Protein AF-A0A7S3I7X2-F1 (afdb_monomer)

Radius of gyration: 20.49 Å; Cα contacts (8 Å, |Δi|>4): 47; chains: 1; bounding box: 53×24×50 Å

Structure (mmCIF, N/CA/C/O backbone):
data_AF-A0A7S3I7X2-F1
#
_entry.id   AF-A0A7S3I7X2-F1
#
loop_
_atom_site.group_PDB
_atom_site.id
_atom_site.type_symbol
_atom_site.label_atom_id
_atom_site.label_alt_id
_atom_site.label_comp_id
_atom_site.label_asym_id
_atom_site.label_entity_id
_atom_site.label_seq_id
_atom_site.pdbx_PDB_ins_code
_atom_site.Cartn_x
_atom_site.Cartn_y
_atom_site.Cartn_z
_atom_site.occupancy
_atom_site.B_iso_or_equiv
_atom_site.auth_seq_id
_atom_site.auth_comp_id
_atom_site.auth_asym_id
_atom_site.auth_atom_id
_atom_site.pdbx_PDB_model_num
ATOM 1 N N . ASP A 1 1 ? -32.226 7.514 18.962 1.00 91.00 1 ASP A N 1
ATOM 2 C CA . ASP A 1 1 ? -32.176 6.260 19.747 1.00 91.00 1 ASP A CA 1
ATOM 3 C C . ASP A 1 1 ? -32.075 5.012 18.871 1.00 91.00 1 ASP A C 1
ATOM 5 O O . ASP A 1 1 ? -30.998 4.441 18.806 1.00 91.00 1 ASP A O 1
ATOM 9 N N . PHE A 1 2 ? -33.129 4.590 18.153 1.00 96.56 2 PHE A N 1
ATOM 10 C CA . PHE A 1 2 ? -33.061 3.369 17.322 1.00 96.56 2 PHE A CA 1
ATOM 11 C C . PHE A 1 2 ? -31.955 3.422 16.254 1.00 96.56 2 PHE A C 1
ATOM 13 O O . PHE A 1 2 ? -31.151 2.501 16.155 1.00 96.56 2 PHE A O 1
ATOM 20 N N . ILE A 1 3 ? -31.884 4.517 15.488 1.00 97.88 3 ILE A N 1
ATOM 21 C CA . ILE A 1 3 ? -30.870 4.699 14.435 1.00 97.88 3 ILE A CA 1
ATOM 22 C C . ILE A 1 3 ? -29.457 4.657 15.027 1.00 97.88 3 ILE A C 1
ATOM 24 O O . ILE A 1 3 ? -28.588 3.980 14.485 1.00 97.88 3 ILE A O 1
ATOM 28 N N . ASP A 1 4 ? -29.242 5.318 16.163 1.00 97.69 4 ASP A N 1
ATOM 29 C CA . ASP A 1 4 ? -27.933 5.379 16.818 1.00 97.69 4 ASP A CA 1
ATOM 30 C C . ASP A 1 4 ? -27.473 3.986 17.265 1.00 97.69 4 ASP A C 1
ATOM 32 O O . ASP A 1 4 ? -26.350 3.585 16.967 1.00 97.69 4 ASP A O 1
ATOM 36 N N . LYS A 1 5 ? -28.377 3.200 17.868 1.00 96.94 5 LYS A N 1
ATOM 37 C CA . LYS A 1 5 ? -28.120 1.808 18.277 1.00 96.94 5 LYS A CA 1
ATOM 38 C C . LYS A 1 5 ? -27.827 0.889 17.095 1.00 96.94 5 LYS A C 1
ATOM 40 O O . LYS A 1 5 ? -26.956 0.023 17.184 1.00 96.94 5 LYS A O 1
ATOM 45 N N . VAL A 1 6 ? -28.526 1.075 15.974 1.00 98.00 6 VAL A N 1
ATOM 46 C CA . VAL A 1 6 ? -28.240 0.334 14.738 1.00 98.00 6 VAL A CA 1
ATOM 47 C C . VAL A 1 6 ? -26.850 0.692 14.217 1.00 98.00 6 VAL A C 1
ATOM 49 O O . VAL A 1 6 ? -26.074 -0.211 13.912 1.00 98.00 6 VAL A O 1
ATOM 52 N N . LEU A 1 7 ? -26.502 1.981 14.152 1.00 97.88 7 LEU A N 1
ATOM 53 C CA . LEU A 1 7 ? -25.185 2.429 13.692 1.00 97.88 7 LEU A CA 1
ATOM 54 C C . LEU A 1 7 ? -24.057 1.921 14.593 1.00 97.88 7 LEU A C 1
ATOM 56 O O . LEU A 1 7 ? -23.030 1.478 14.087 1.00 97.88 7 LEU A O 1
ATOM 60 N N . GLU A 1 8 ? -24.242 1.966 15.909 1.00 96.81 8 GLU A N 1
ATOM 61 C CA . GLU A 1 8 ? -23.279 1.440 16.874 1.00 96.81 8 GLU A CA 1
ATOM 62 C C . GLU A 1 8 ? -23.092 -0.069 16.704 1.00 96.81 8 GLU A C 1
ATOM 64 O O . GLU A 1 8 ? -21.963 -0.543 16.594 1.00 96.81 8 GLU A O 1
ATOM 69 N N . THR A 1 9 ? -24.187 -0.820 16.586 1.00 97.00 9 THR A N 1
ATOM 70 C CA . THR A 1 9 ? -24.122 -2.272 16.380 1.00 97.00 9 THR A CA 1
ATOM 71 C C . THR A 1 9 ? -23.403 -2.603 15.073 1.00 97.00 9 THR A C 1
ATOM 73 O O . THR A 1 9 ? -22.469 -3.397 15.081 1.00 97.00 9 THR A O 1
ATOM 76 N N . ARG A 1 10 ? -23.772 -1.950 13.958 1.00 97.25 10 ARG A N 1
ATOM 77 C CA . ARG A 1 10 ? -23.164 -2.174 12.631 1.00 97.25 10 ARG A CA 1
ATOM 78 C C . ARG A 1 10 ? -21.671 -1.839 12.588 1.00 97.25 10 ARG A C 1
ATOM 80 O O . ARG A 1 10 ? -20.924 -2.497 11.875 1.00 97.25 10 ARG A O 1
ATOM 87 N N . LYS A 1 11 ? -21.221 -0.829 13.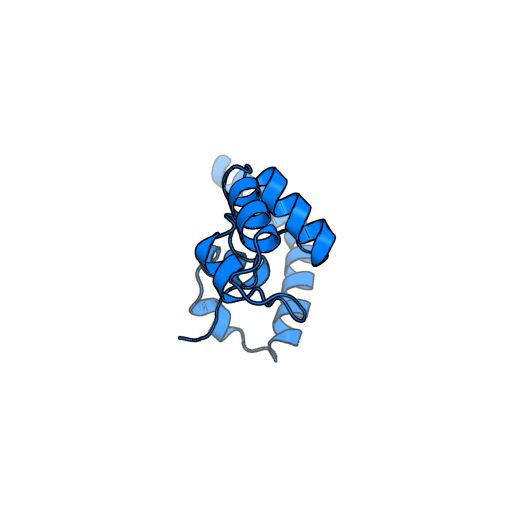338 1.00 95.62 11 LYS A N 1
ATOM 88 C CA . LYS A 1 11 ? -19.792 -0.481 13.431 1.00 95.62 11 LYS A CA 1
ATOM 89 C C . LYS A 1 11 ? -18.985 -1.526 14.203 1.00 95.62 11 LYS A C 1
ATOM 91 O O . LYS A 1 11 ? -17.812 -1.720 13.900 1.00 95.62 11 LYS A O 1
ATOM 96 N N . ASN A 1 12 ? -19.604 -2.190 15.178 1.00 97.00 12 ASN A N 1
ATOM 97 C CA . ASN A 1 12 ? -18.917 -3.059 16.134 1.00 97.00 12 ASN A CA 1
ATOM 98 C C . ASN A 1 12 ? -19.051 -4.566 15.838 1.00 97.00 12 ASN A C 1
ATOM 100 O O . ASN A 1 12 ? -18.545 -5.378 16.609 1.00 97.00 12 ASN A O 1
ATOM 104 N N . GLU A 1 13 ? -19.670 -4.971 14.724 1.00 97.44 13 GLU A N 1
ATOM 105 C CA . GLU A 1 13 ? -19.919 -6.395 14.406 1.00 97.44 13 GLU A CA 1
ATOM 106 C C . GLU A 1 13 ? -18.648 -7.247 14.315 1.00 97.44 13 GLU A C 1
ATOM 108 O O . GLU A 1 13 ? -18.677 -8.444 14.589 1.00 97.44 13 GLU A O 1
ATOM 113 N N . ALA A 1 14 ? -17.530 -6.624 13.941 1.00 97.19 14 ALA A N 1
ATOM 114 C CA . ALA A 1 14 ? -16.225 -7.264 13.807 1.00 97.19 14 ALA A CA 1
ATOM 115 C C . ALA A 1 14 ? -15.201 -6.738 14.830 1.00 97.19 14 ALA A C 1
ATOM 117 O O . ALA A 1 14 ? -13.997 -6.781 14.574 1.00 97.19 14 ALA A O 1
ATOM 118 N N . ALA A 1 15 ? -15.657 -6.205 15.973 1.00 97.00 15 ALA A N 1
ATOM 119 C CA . ALA A 1 15 ? -14.789 -5.542 16.951 1.00 97.00 15 ALA A CA 1
ATOM 120 C C . ALA A 1 15 ? -13.610 -6.422 17.404 1.00 97.00 15 ALA A C 1
ATOM 122 O O . ALA A 1 15 ? -12.481 -5.943 17.490 1.00 97.00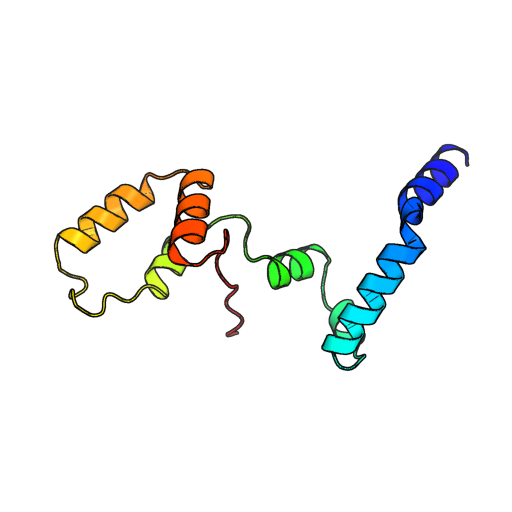 15 ALA A O 1
ATOM 123 N N . GLN A 1 16 ? -13.839 -7.722 17.619 1.00 97.44 16 GLN A N 1
ATOM 124 C CA . GLN A 1 16 ? -12.787 -8.652 18.039 1.00 97.44 16 GLN A CA 1
ATOM 125 C C . GLN A 1 16 ? -11.691 -8.816 16.972 1.00 97.44 16 GLN A C 1
ATOM 127 O O . GLN A 1 16 ? -10.502 -8.808 17.286 1.00 97.44 16 GLN A O 1
ATOM 132 N N . GLN A 1 17 ? -12.079 -8.949 15.703 1.00 97.94 17 GLN A N 1
ATOM 133 C CA . GLN A 1 17 ? -11.161 -9.099 14.577 1.00 97.94 17 GLN A CA 1
ATOM 134 C C . GLN A 1 17 ? -10.384 -7.804 14.331 1.00 97.94 17 GLN A C 1
ATOM 136 O O . GLN A 1 17 ? -9.179 -7.843 14.089 1.00 97.94 17 GLN A O 1
ATOM 141 N N . VAL A 1 18 ? -11.062 -6.657 14.429 1.00 95.94 18 VAL A N 1
ATOM 142 C CA . VAL A 1 18 ? -10.434 -5.339 14.294 1.00 95.94 18 VAL A CA 1
ATOM 143 C C . VAL A 1 18 ? -9.407 -5.111 15.403 1.00 95.94 18 VAL A C 1
ATOM 145 O O . VAL A 1 18 ? -8.305 -4.659 15.099 1.00 95.94 18 VAL A O 1
ATOM 148 N N . GLU A 1 19 ? -9.701 -5.484 16.653 1.00 95.75 19 GLU A N 1
ATOM 149 C CA . GLU A 1 19 ? -8.735 -5.332 17.749 1.00 95.75 19 GLU A CA 1
ATOM 150 C C . GLU A 1 19 ? -7.525 -6.260 17.585 1.00 95.75 19 GLU A C 1
ATOM 152 O O . GLU A 1 19 ? -6.392 -5.842 17.813 1.00 95.75 19 GLU A O 1
ATOM 157 N N . ALA A 1 20 ? -7.724 -7.492 17.102 1.00 97.06 20 ALA A N 1
ATOM 158 C CA . ALA A 1 20 ? -6.615 -8.397 16.795 1.00 97.06 20 ALA A CA 1
ATOM 159 C C . ALA A 1 20 ? -5.696 -7.835 15.691 1.00 97.06 20 ALA A C 1
ATOM 161 O O . ALA A 1 20 ? -4.470 -7.854 15.831 1.00 97.06 20 ALA A O 1
ATOM 162 N N . ILE A 1 21 ? -6.277 -7.281 14.618 1.00 95.00 21 ILE A N 1
ATOM 163 C CA . ILE A 1 21 ? -5.525 -6.605 13.548 1.00 95.00 21 ILE A CA 1
ATOM 164 C C . ILE A 1 21 ? -4.781 -5.388 14.108 1.00 95.00 21 ILE A C 1
ATOM 166 O O . ILE A 1 21 ? -3.596 -5.209 13.823 1.00 95.00 21 ILE A O 1
ATOM 170 N N . ARG A 1 22 ? -5.451 -4.570 14.930 1.00 92.50 22 ARG A N 1
ATOM 171 C CA . ARG A 1 22 ? -4.865 -3.387 15.570 1.00 92.50 22 ARG A CA 1
ATOM 172 C C . ARG A 1 22 ? -3.678 -3.757 16.458 1.00 92.50 22 ARG A C 1
ATOM 174 O O . ARG A 1 22 ? -2.639 -3.110 16.360 1.00 92.50 22 ARG A O 1
ATOM 181 N N . GLY A 1 23 ? -3.800 -4.803 17.272 1.00 94.38 23 GLY A N 1
ATOM 182 C CA . GLY A 1 23 ? -2.720 -5.300 18.126 1.00 94.38 23 GLY A CA 1
ATOM 183 C C . GLY A 1 23 ? -1.497 -5.745 17.322 1.00 94.38 23 GLY A C 1
ATOM 184 O O . GLY A 1 23 ? -0.388 -5.282 17.584 1.00 94.38 23 GLY A O 1
ATOM 185 N N . GLY A 1 24 ? -1.698 -6.568 16.286 1.00 94.69 24 GLY A N 1
ATOM 186 C CA . GLY A 1 24 ? -0.607 -6.994 15.401 1.00 94.69 24 GLY A CA 1
ATOM 187 C C . GLY A 1 24 ? 0.047 -5.822 14.664 1.00 94.69 24 GLY A C 1
ATOM 188 O O . GLY A 1 24 ? 1.269 -5.753 14.551 1.00 94.69 24 GLY A O 1
ATOM 189 N N . PHE A 1 25 ? -0.753 -4.854 14.216 1.00 91.56 25 PHE A N 1
ATOM 190 C CA . PHE A 1 25 ? -0.249 -3.648 13.568 1.00 91.56 25 PHE A CA 1
ATOM 191 C C . PHE A 1 25 ? 0.598 -2.783 14.517 1.00 91.56 25 PHE A C 1
ATOM 193 O O . PHE A 1 25 ? 1.701 -2.371 14.158 1.00 91.56 25 PHE A O 1
ATOM 200 N N . LEU A 1 26 ? 0.130 -2.542 15.746 1.00 92.25 26 LEU A N 1
ATOM 201 C CA . LEU A 1 26 ? 0.880 -1.776 16.746 1.00 92.25 26 LEU A CA 1
ATOM 202 C C . LEU A 1 26 ? 2.184 -2.469 17.147 1.00 92.25 26 LEU A C 1
ATOM 204 O O . LEU A 1 26 ? 3.186 -1.784 17.345 1.00 92.25 26 LEU A O 1
ATOM 208 N N . GLN A 1 27 ? 2.213 -3.802 17.185 1.00 93.75 27 GLN A N 1
ATOM 209 C CA . GLN A 1 27 ? 3.440 -4.557 17.439 1.00 93.75 27 GLN A CA 1
ATOM 210 C C . GLN A 1 27 ? 4.521 -4.272 16.383 1.00 93.75 27 GLN A C 1
ATOM 212 O O . GLN A 1 27 ? 5.687 -4.090 16.735 1.00 93.75 27 GLN A O 1
ATOM 217 N N . VAL A 1 28 ? 4.145 -4.165 15.101 1.00 90.56 28 VAL A N 1
ATOM 218 C CA . VAL A 1 28 ? 5.067 -3.774 14.014 1.00 90.56 28 VAL A CA 1
ATOM 219 C C . VAL A 1 28 ? 5.610 -2.357 14.225 1.00 90.56 28 VAL A C 1
ATOM 221 O O . VAL A 1 28 ? 6.764 -2.079 13.905 1.00 90.56 28 VAL A O 1
ATOM 224 N N . LEU A 1 29 ? 4.809 -1.474 14.823 1.00 87.94 29 LEU A N 1
ATOM 225 C CA . LEU A 1 29 ? 5.181 -0.100 15.167 1.00 87.94 29 LEU A CA 1
ATOM 226 C C . LEU A 1 29 ? 5.830 0.041 16.554 1.00 87.94 29 LEU A C 1
ATOM 228 O O . LEU A 1 29 ? 5.850 1.140 17.108 1.00 87.94 29 LEU A O 1
ATOM 232 N N . GLN A 1 30 ? 6.337 -1.050 17.139 1.00 91.19 30 GLN A N 1
ATOM 233 C CA . GLN A 1 30 ? 6.961 -1.046 18.471 1.00 91.19 30 GLN A CA 1
ATOM 234 C C . GLN A 1 30 ? 6.035 -0.478 19.563 1.00 91.19 30 GLN A C 1
ATOM 236 O O . GLN A 1 30 ? 6.478 0.187 20.496 1.00 91.19 30 GLN A O 1
ATOM 241 N N . ASN A 1 31 ? 4.729 -0.726 19.432 1.00 87.00 31 ASN A N 1
ATOM 242 C CA . ASN A 1 31 ? 3.663 -0.240 20.309 1.00 87.00 31 ASN A CA 1
ATOM 243 C C . ASN A 1 31 ? 3.582 1.290 20.431 1.00 87.00 31 ASN A C 1
ATOM 245 O O . ASN A 1 31 ? 2.979 1.809 21.370 1.00 87.00 31 ASN A O 1
ATOM 249 N N . ASN A 1 32 ? 4.143 2.027 19.471 1.00 85.12 32 ASN A N 1
ATOM 250 C CA . ASN A 1 32 ? 4.047 3.476 19.440 1.00 85.12 32 ASN A CA 1
ATOM 251 C C . ASN A 1 32 ? 2.759 3.929 18.733 1.00 85.12 32 ASN A C 1
ATOM 253 O O . ASN A 1 32 ? 2.746 4.169 17.526 1.00 85.12 32 ASN A O 1
ATOM 257 N N . SER A 1 33 ? 1.664 4.067 19.486 1.00 85.19 33 SER A N 1
ATOM 258 C CA . SER A 1 33 ? 0.372 4.504 18.936 1.00 85.19 33 SER A CA 1
ATOM 259 C C . SER A 1 33 ? 0.322 5.986 18.563 1.00 85.19 33 SER A C 1
ATOM 261 O O . SER A 1 33 ? -0.539 6.367 17.777 1.00 85.19 33 SER A O 1
ATOM 263 N N . THR A 1 34 ? 1.246 6.813 19.064 1.00 88.12 34 THR A N 1
ATOM 264 C CA . THR A 1 34 ? 1.223 8.275 18.852 1.00 88.12 34 THR A CA 1
ATOM 265 C C . THR A 1 34 ? 1.347 8.669 17.383 1.00 88.12 34 THR A C 1
ATOM 267 O O . THR A 1 34 ? 0.841 9.706 16.964 1.00 88.12 34 THR A O 1
ATOM 270 N N . ILE A 1 35 ? 1.960 7.812 16.561 1.00 81.00 35 ILE A N 1
ATOM 271 C CA . ILE A 1 35 ? 2.047 8.030 15.115 1.00 81.00 35 ILE A CA 1
ATOM 272 C C . ILE A 1 35 ? 0.671 8.013 14.439 1.00 81.00 35 ILE A C 1
ATOM 274 O O . ILE A 1 35 ? 0.486 8.673 13.420 1.00 81.00 35 ILE A O 1
ATOM 278 N N . LEU A 1 36 ? -0.296 7.278 14.997 1.00 83.75 36 LEU A N 1
ATOM 279 C CA . LEU A 1 36 ? -1.657 7.217 14.470 1.00 83.75 36 LEU A CA 1
ATOM 280 C C . LEU A 1 36 ? -2.458 8.472 14.818 1.00 83.75 36 LEU A C 1
ATOM 282 O O . LEU A 1 36 ? -3.313 8.861 14.031 1.00 83.75 36 LEU A O 1
ATOM 286 N N . ASP A 1 37 ? -2.137 9.143 15.924 1.00 86.25 37 ASP A N 1
ATOM 287 C CA . ASP A 1 37 ? -2.841 10.355 16.366 1.00 86.25 37 ASP A CA 1
ATOM 288 C C . ASP A 1 37 ? -2.592 11.550 15.431 1.00 86.25 37 ASP A C 1
ATOM 290 O O . ASP A 1 37 ? -3.415 12.457 15.321 1.00 86.25 37 ASP A O 1
ATOM 294 N N . VAL A 1 38 ? -1.460 11.544 14.721 1.00 87.25 38 VAL A N 1
ATOM 295 C CA . VAL A 1 38 ? -1.067 12.605 13.777 1.00 87.25 38 VAL A CA 1
ATOM 296 C C . VAL A 1 38 ? -1.586 12.323 12.358 1.00 87.25 38 VAL A C 1
ATOM 298 O O . VAL A 1 38 ? -1.534 13.187 11.480 1.00 87.25 38 VAL A O 1
ATOM 301 N N . LEU A 1 39 ? -2.093 11.114 12.100 1.00 85.81 39 LEU A N 1
ATOM 302 C CA . LEU A 1 39 ? -2.525 10.679 10.777 1.00 85.81 39 LEU A CA 1
ATOM 303 C C . LEU A 1 39 ? -4.049 10.641 10.667 1.00 85.81 39 LEU A C 1
ATOM 305 O O . LEU A 1 39 ? -4.748 10.012 11.452 1.00 85.81 39 LEU A O 1
ATOM 309 N N . THR A 1 40 ? -4.575 11.239 9.601 1.00 90.56 40 THR A N 1
ATOM 310 C CA . THR A 1 40 ? -5.962 10.994 9.194 1.00 90.56 40 THR A CA 1
ATOM 311 C C . THR A 1 40 ? -6.098 9.601 8.576 1.00 90.56 40 THR A C 1
ATOM 313 O O . THR A 1 40 ? -5.137 9.073 8.002 1.00 90.56 40 THR A O 1
ATOM 316 N N . TRP A 1 41 ? -7.302 9.017 8.611 1.00 89.12 41 TRP A N 1
ATOM 317 C CA . TRP A 1 41 ? -7.546 7.698 8.012 1.00 89.12 41 TRP A CA 1
ATOM 318 C C . TRP A 1 41 ? -7.213 7.664 6.510 1.00 89.12 41 TRP A C 1
ATOM 320 O O . TRP A 1 41 ? -6.718 6.655 6.019 1.00 89.12 41 TRP A O 1
ATOM 330 N N . GLN A 1 42 ? -7.405 8.773 5.788 1.00 88.81 42 GLN A N 1
ATOM 331 C CA . GLN A 1 42 ? -7.060 8.898 4.367 1.00 88.81 42 GLN A CA 1
ATOM 332 C C . GLN A 1 42 ? -5.546 8.865 4.148 1.00 88.81 42 GLN A C 1
ATOM 334 O O . GLN A 1 42 ? -5.053 8.222 3.222 1.00 88.81 42 GLN A O 1
ATOM 339 N N . THR A 1 43 ? -4.794 9.557 5.007 1.00 87.06 43 THR A N 1
AT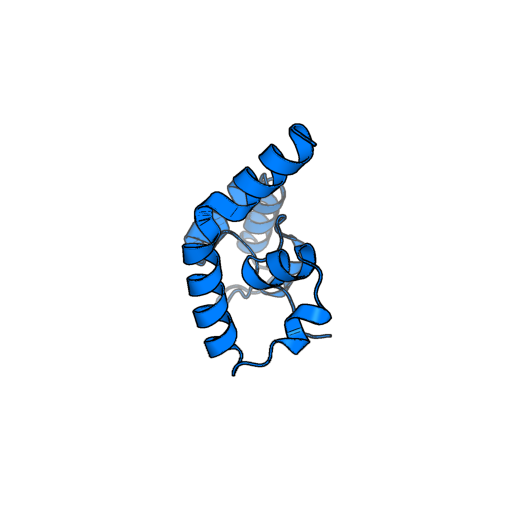OM 340 C CA . THR A 1 43 ? -3.329 9.564 4.932 1.00 87.06 43 THR A CA 1
ATOM 341 C C . THR A 1 43 ? -2.779 8.182 5.264 1.00 87.06 43 THR A C 1
ATOM 343 O O . THR A 1 43 ? -1.854 7.716 4.602 1.00 87.06 43 THR A O 1
ATOM 346 N N . PHE A 1 44 ? -3.375 7.511 6.252 1.00 87.31 44 PHE A N 1
ATOM 347 C CA . PHE A 1 44 ? -3.045 6.138 6.608 1.00 87.31 44 PHE A CA 1
ATOM 348 C C . PHE A 1 44 ? -3.332 5.160 5.455 1.00 87.31 44 PHE A C 1
ATOM 350 O O . PHE A 1 44 ? -2.433 4.426 5.051 1.00 87.31 44 PHE A O 1
ATOM 357 N N . GLU A 1 45 ? -4.534 5.211 4.859 1.00 86.44 45 GLU A N 1
ATOM 358 C CA . GLU A 1 45 ? -4.915 4.402 3.686 1.00 86.44 45 GLU A CA 1
ATOM 359 C C . GLU A 1 45 ? -3.902 4.581 2.555 1.00 86.44 45 GLU A C 1
ATOM 361 O O . GLU A 1 45 ? -3.398 3.596 2.009 1.00 86.44 45 GLU A O 1
ATOM 366 N N . SER A 1 46 ? -3.585 5.838 2.233 1.00 84.00 46 SER A N 1
ATOM 367 C CA . SER A 1 46 ? -2.608 6.171 1.206 1.00 84.00 46 SER A CA 1
ATOM 368 C C . SER A 1 46 ? -1.263 5.535 1.552 1.00 84.00 46 SER A C 1
AT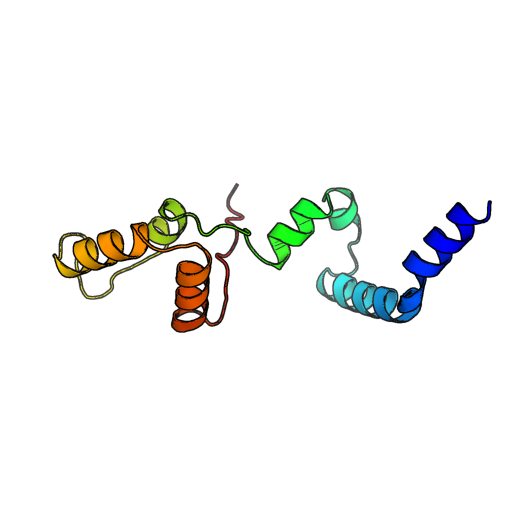OM 370 O O . SER A 1 46 ? -0.784 4.699 0.795 1.00 84.00 46 SER A O 1
ATOM 372 N N . ARG A 1 47 ? -0.692 5.802 2.736 1.00 82.56 47 ARG A N 1
ATOM 373 C CA . ARG A 1 47 ? 0.616 5.259 3.161 1.00 82.56 47 ARG A CA 1
ATOM 374 C C . ARG A 1 47 ? 0.698 3.732 3.115 1.00 82.56 47 ARG A C 1
ATOM 376 O O . ARG A 1 47 ? 1.743 3.204 2.743 1.00 82.56 47 ARG A O 1
ATOM 383 N N . CYS A 1 48 ? -0.376 3.027 3.462 1.00 81.50 48 CYS A N 1
ATOM 384 C CA . CYS A 1 48 ? -0.404 1.564 3.440 1.00 81.50 48 CYS A CA 1
ATOM 385 C C . CYS A 1 48 ? -0.587 0.984 2.033 1.00 81.50 48 CYS A C 1
ATOM 387 O O . CYS A 1 48 ? 0.012 -0.040 1.708 1.00 81.50 48 CYS A O 1
ATOM 389 N N . THR A 1 49 ? -1.440 1.597 1.210 1.00 79.06 49 THR A N 1
ATOM 390 C CA . THR A 1 49 ? -1.890 0.997 -0.058 1.00 79.06 49 THR A CA 1
ATOM 391 C C . THR A 1 49 ? -1.286 1.645 -1.302 1.00 79.06 49 THR A C 1
ATOM 393 O O . THR A 1 49 ? -1.347 1.053 -2.375 1.00 79.06 49 THR A O 1
ATOM 396 N N . GLY A 1 50 ? -0.661 2.813 -1.178 1.00 78.50 50 GLY A N 1
ATOM 397 C CA . GLY A 1 50 ? -0.248 3.664 -2.291 1.00 78.50 50 GLY A CA 1
ATOM 398 C C . GLY A 1 50 ? -1.400 4.512 -2.842 1.00 78.50 50 GLY A C 1
ATOM 399 O O . GLY A 1 50 ? -2.578 4.300 -2.530 1.00 78.50 50 GLY A O 1
ATOM 400 N N . GLU A 1 51 ? -1.069 5.471 -3.704 1.00 78.50 51 GLU A N 1
ATOM 401 C CA . GLU A 1 51 ? -2.061 6.366 -4.311 1.00 78.50 51 GLU A CA 1
ATOM 402 C C . GLU A 1 51 ? -3.078 5.607 -5.183 1.00 78.50 51 GLU A C 1
ATOM 404 O O . GLU A 1 51 ? -2.769 4.582 -5.795 1.00 78.50 51 GLU A O 1
ATOM 409 N N . LYS A 1 52 ? -4.324 6.108 -5.223 1.00 74.19 52 LYS A N 1
ATOM 410 C CA . LYS A 1 52 ? -5.415 5.512 -6.021 1.00 74.19 52 LYS A CA 1
ATOM 411 C C . LYS A 1 52 ? -5.172 5.657 -7.524 1.00 74.19 52 LYS A C 1
ATOM 413 O O . LYS A 1 52 ? -5.525 4.752 -8.270 1.00 74.19 52 LYS A O 1
ATOM 418 N N . HIS A 1 53 ? -4.564 6.768 -7.937 1.00 82.44 53 HIS A N 1
ATOM 419 C CA . HIS A 1 53 ? -4.232 7.075 -9.324 1.00 82.44 53 HIS A CA 1
ATOM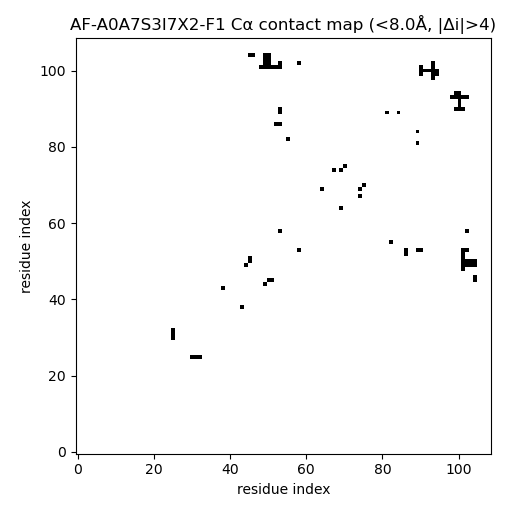 420 C C . HIS A 1 53 ? -2.725 6.918 -9.546 1.00 82.44 53 HIS A C 1
ATOM 422 O O . HIS A 1 53 ? -1.916 7.333 -8.718 1.00 82.44 53 HIS A O 1
ATOM 428 N N . ILE A 1 54 ? -2.333 6.341 -10.680 1.00 84.94 54 ILE A N 1
ATOM 429 C CA . ILE A 1 54 ? -0.923 6.155 -11.035 1.00 84.94 54 ILE A CA 1
ATOM 430 C C . ILE A 1 54 ? -0.432 7.427 -11.723 1.00 84.94 54 ILE A C 1
ATOM 432 O O . ILE A 1 54 ? -0.756 7.688 -12.879 1.00 84.94 54 ILE A O 1
ATOM 436 N N . SER A 1 55 ? 0.349 8.237 -11.007 1.00 86.00 55 SER A N 1
ATOM 437 C CA . SER A 1 55 ? 0.996 9.413 -11.594 1.00 86.00 55 SER A CA 1
ATOM 438 C C . SER A 1 55 ? 2.027 8.992 -12.649 1.00 86.00 55 SER A C 1
ATOM 440 O O . SER A 1 55 ? 3.018 8.330 -12.334 1.00 86.00 55 SER A O 1
ATOM 442 N N . LEU A 1 56 ? 1.791 9.391 -13.904 1.00 88.19 56 LEU A N 1
ATOM 443 C CA . LEU A 1 56 ? 2.699 9.148 -15.031 1.00 88.19 56 LEU A CA 1
ATOM 444 C C . LEU A 1 56 ? 4.073 9.773 -14.791 1.00 88.19 56 LEU A C 1
ATOM 446 O O . LEU A 1 56 ? 5.089 9.121 -15.011 1.00 88.19 56 LEU A O 1
ATOM 450 N N . GLU A 1 57 ? 4.093 11.005 -14.283 1.00 87.69 57 GLU A N 1
ATOM 451 C CA . GLU A 1 57 ? 5.319 11.728 -13.942 1.00 87.69 57 GLU A CA 1
ATOM 452 C C . GLU A 1 57 ? 6.132 10.970 -12.892 1.00 87.69 57 GLU A C 1
ATOM 454 O O . GLU A 1 57 ? 7.335 10.762 -13.055 1.00 87.69 57 GLU A O 1
ATOM 459 N N . ARG A 1 58 ? 5.464 10.466 -11.845 1.00 87.00 58 ARG A N 1
ATOM 460 C CA . ARG A 1 58 ? 6.135 9.682 -10.804 1.00 87.00 58 ARG A CA 1
ATOM 461 C C . ARG A 1 58 ? 6.650 8.352 -11.338 1.00 87.00 58 ARG A C 1
ATOM 463 O O . ARG A 1 58 ? 7.761 7.959 -11.005 1.00 87.00 58 ARG A O 1
ATOM 470 N N . LEU A 1 59 ? 5.859 7.648 -12.147 1.00 89.25 59 LEU A N 1
ATOM 471 C CA . LEU A 1 59 ? 6.291 6.378 -12.722 1.00 89.25 59 LEU A CA 1
ATOM 472 C C . LEU A 1 59 ? 7.505 6.584 -13.639 1.00 89.25 59 LEU A C 1
ATOM 474 O O . LEU A 1 59 ? 8.472 5.833 -13.533 1.00 89.25 59 LEU A O 1
ATOM 478 N N . LYS A 1 60 ? 7.507 7.631 -14.472 1.00 89.75 60 LYS A N 1
ATOM 479 C CA . LYS A 1 60 ? 8.663 8.012 -15.297 1.00 89.75 60 LYS A CA 1
ATOM 480 C C . LYS A 1 60 ? 9.897 8.311 -14.446 1.00 89.75 60 LYS A C 1
ATOM 482 O O . LYS A 1 60 ? 10.967 7.806 -14.766 1.00 89.75 60 LYS A O 1
ATOM 487 N N . SER A 1 61 ? 9.754 9.062 -13.348 1.00 88.00 61 SER A N 1
ATOM 488 C CA . SER A 1 61 ? 10.894 9.466 -12.510 1.00 88.00 61 SER A CA 1
ATOM 489 C C . SER A 1 61 ? 11.601 8.299 -11.816 1.00 88.00 61 SER A C 1
ATOM 491 O O . SER A 1 61 ? 12.766 8.423 -11.457 1.00 88.00 61 SER A O 1
ATOM 493 N N . ILE A 1 62 ? 10.899 7.185 -11.584 1.00 86.38 62 ILE A N 1
ATOM 494 C CA . ILE A 1 62 ? 11.450 5.990 -10.921 1.00 86.38 62 ILE A CA 1
ATOM 495 C C . ILE A 1 62 ? 11.775 4.850 -11.895 1.00 86.38 62 ILE A C 1
ATOM 497 O O . ILE A 1 62 ? 12.244 3.798 -11.466 1.00 86.38 62 ILE A O 1
ATOM 501 N N . THR A 1 63 ? 11.503 5.020 -13.191 1.00 88.69 63 THR A N 1
ATOM 502 C CA . THR A 1 63 ? 11.761 3.988 -14.202 1.00 88.69 63 THR A CA 1
ATOM 503 C C . THR A 1 63 ? 13.169 4.150 -14.760 1.00 88.69 63 THR A C 1
ATOM 505 O O . THR A 1 63 ? 13.521 5.205 -15.280 1.00 88.69 63 THR A O 1
ATOM 508 N N . THR A 1 64 ? 13.964 3.084 -14.704 1.00 86.19 64 THR A N 1
ATOM 509 C CA . THR A 1 64 ? 15.287 3.021 -15.331 1.00 86.19 64 THR A CA 1
ATOM 510 C C . THR A 1 64 ? 15.275 2.037 -16.497 1.00 86.19 64 THR A C 1
ATOM 512 O O . THR A 1 64 ? 14.594 1.012 -16.458 1.00 86.19 64 THR A O 1
ATOM 515 N N . PHE A 1 65 ? 16.034 2.346 -17.548 1.00 84.25 65 PHE A N 1
ATOM 516 C CA . PHE A 1 65 ? 16.197 1.490 -18.721 1.00 84.25 65 PHE A CA 1
ATOM 517 C C . PHE A 1 65 ? 17.660 1.021 -18.786 1.00 84.25 65 PHE A C 1
ATOM 519 O O . PHE A 1 65 ? 18.500 1.743 -19.312 1.00 84.25 65 PHE A O 1
ATOM 526 N N . PRO A 1 66 ? 18.001 -0.165 -18.240 1.00 72.06 66 PRO A N 1
ATOM 527 C CA . PRO A 1 66 ? 19.397 -0.577 -18.042 1.00 72.06 66 PRO A CA 1
ATOM 528 C C . PRO A 1 66 ? 20.222 -0.689 -19.331 1.00 72.06 66 PRO A C 1
ATOM 530 O O . PRO A 1 66 ? 21.430 -0.498 -19.297 1.00 72.06 66 PRO A O 1
ATOM 533 N N . ASN A 1 67 ? 19.563 -0.988 -20.457 1.00 68.75 67 ASN A N 1
ATOM 534 C CA . ASN A 1 67 ? 20.208 -1.275 -21.745 1.00 68.75 67 ASN A CA 1
ATOM 535 C C . ASN A 1 67 ? 19.788 -0.320 -22.875 1.00 68.75 67 ASN A C 1
ATOM 537 O O . ASN A 1 67 ? 20.233 -0.493 -24.004 1.00 68.75 67 ASN A O 1
ATOM 541 N N . ASN A 1 68 ? 18.916 0.652 -22.595 1.00 60.56 68 ASN A N 1
ATOM 542 C CA . ASN A 1 68 ? 18.438 1.620 -23.577 1.00 60.56 68 ASN A CA 1
ATOM 543 C C . ASN A 1 68 ? 18.622 3.012 -22.984 1.00 60.56 68 ASN A C 1
ATOM 545 O O . ASN A 1 68 ? 18.040 3.315 -21.945 1.00 60.56 68 ASN A O 1
ATOM 549 N N . GLU A 1 69 ? 19.390 3.870 -23.648 1.00 61.78 69 GLU A N 1
ATOM 550 C CA . GLU A 1 69 ? 19.381 5.289 -23.306 1.00 61.78 69 GLU A CA 1
ATOM 551 C C . GLU A 1 69 ? 17.958 5.841 -23.477 1.00 61.78 69 GLU A C 1
ATOM 553 O O . GLU A 1 69 ? 17.198 5.396 -24.342 1.00 61.78 69 GLU A O 1
ATOM 558 N N . SER A 1 70 ? 17.592 6.838 -22.672 1.00 60.09 70 SER A N 1
ATOM 559 C CA . SER A 1 70 ? 16.279 7.500 -22.679 1.00 60.09 70 SER A CA 1
ATOM 560 C C . SER A 1 70 ? 15.843 8.020 -24.064 1.00 60.09 70 SER A C 1
ATOM 562 O O . SER A 1 70 ? 14.671 8.334 -24.255 1.00 60.09 70 SER A O 1
ATOM 564 N N . GLY A 1 71 ? 16.777 8.113 -25.020 1.00 61.75 71 GLY A N 1
ATOM 565 C CA . GLY A 1 71 ? 16.559 8.497 -26.416 1.00 61.75 71 GLY A CA 1
ATOM 566 C C . GLY A 1 71 ? 16.252 7.350 -27.389 1.00 61.75 71 GLY A C 1
ATOM 567 O O . GLY A 1 71 ? 16.065 7.616 -28.572 1.00 61.75 71 GLY A O 1
ATOM 568 N N . HIS A 1 72 ? 16.193 6.088 -26.949 1.00 75.94 72 HIS A N 1
ATOM 569 C CA . HIS A 1 72 ? 15.855 4.974 -27.838 1.00 75.94 72 HIS A CA 1
ATOM 570 C C . HIS A 1 72 ? 14.360 5.002 -28.206 1.00 75.94 72 HIS A C 1
ATOM 572 O O . HIS A 1 72 ? 13.497 5.020 -27.324 1.00 75.94 72 HIS A O 1
ATOM 578 N N . ASP A 1 73 ? 14.036 4.918 -29.501 1.00 84.06 73 ASP A N 1
ATOM 579 C CA . ASP A 1 73 ? 12.666 4.998 -30.044 1.00 84.06 73 ASP A CA 1
ATOM 580 C C . ASP A 1 73 ? 11.645 4.114 -29.313 1.00 84.06 73 ASP A C 1
ATOM 582 O O . ASP A 1 73 ? 10.469 4.465 -29.185 1.00 84.06 73 ASP A O 1
ATOM 586 N N . ILE A 1 74 ? 12.085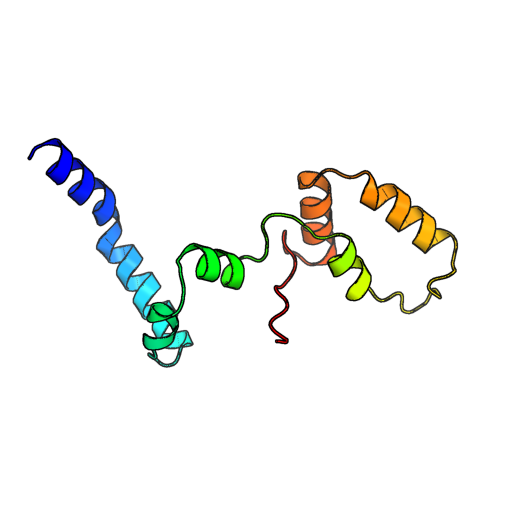 2.953 -28.825 1.00 85.94 74 ILE A N 1
ATOM 587 C CA . ILE A 1 74 ? 11.225 2.006 -28.108 1.00 85.94 74 ILE A CA 1
ATOM 588 C C . ILE A 1 74 ? 10.694 2.570 -26.783 1.00 85.94 74 ILE A C 1
ATOM 590 O O . ILE A 1 74 ? 9.538 2.328 -26.445 1.00 85.94 74 ILE A O 1
ATOM 594 N N . VAL A 1 75 ? 11.499 3.364 -26.069 1.00 88.00 75 VAL A N 1
ATOM 595 C CA . VAL A 1 75 ? 11.115 4.003 -24.802 1.00 88.00 75 VAL A CA 1
ATOM 596 C C . VAL A 1 75 ? 10.057 5.070 -25.074 1.00 88.00 75 VAL A C 1
ATOM 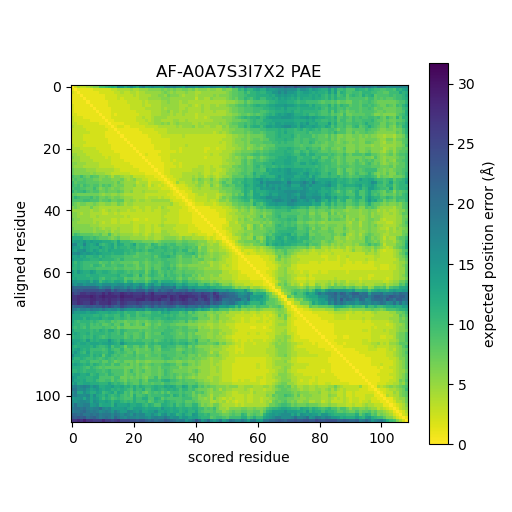598 O O . VAL A 1 75 ? 9.029 5.115 -24.400 1.00 88.00 75 VAL A O 1
ATOM 601 N N . GLY A 1 76 ? 10.252 5.870 -26.127 1.00 88.69 76 GLY A N 1
ATOM 602 C CA . GLY A 1 76 ? 9.268 6.860 -26.565 1.00 88.69 76 GLY A CA 1
ATOM 603 C C . GLY A 1 76 ? 7.940 6.229 -27.000 1.00 88.69 76 GLY A C 1
ATOM 604 O O . GLY A 1 76 ? 6.872 6.734 -26.656 1.00 88.69 76 GLY A O 1
ATOM 605 N N . ARG A 1 77 ? 7.981 5.096 -27.718 1.00 91.12 77 ARG A N 1
ATOM 606 C CA . ARG A 1 77 ? 6.771 4.345 -28.103 1.00 91.12 77 ARG A CA 1
ATOM 607 C C . ARG A 1 77 ? 6.052 3.759 -26.891 1.00 91.12 77 ARG A C 1
ATOM 609 O O . ARG A 1 77 ? 4.829 3.849 -26.836 1.00 91.12 77 ARG A O 1
ATOM 616 N N . PHE A 1 78 ? 6.791 3.207 -25.928 1.00 92.06 78 PHE A N 1
ATOM 617 C CA . PHE A 1 78 ? 6.219 2.694 -24.685 1.00 92.06 78 PHE A CA 1
ATOM 618 C C . PHE A 1 78 ? 5.435 3.784 -23.949 1.00 92.06 78 PHE A C 1
ATOM 620 O O . PHE A 1 78 ? 4.246 3.603 -23.700 1.00 92.06 78 PHE A O 1
ATOM 627 N N . TRP A 1 79 ? 6.059 4.937 -23.678 1.00 92.19 79 TRP A N 1
ATOM 628 C CA . TRP A 1 79 ? 5.387 6.019 -22.954 1.00 92.19 79 TRP A CA 1
ATOM 629 C C . TRP A 1 79 ? 4.190 6.577 -23.713 1.00 92.19 79 TRP A C 1
ATOM 631 O O . TRP A 1 79 ? 3.148 6.781 -23.104 1.00 92.19 79 TRP A O 1
ATOM 641 N N . ARG A 1 80 ? 4.285 6.724 -25.039 1.00 92.69 80 ARG A N 1
ATOM 642 C CA . ARG A 1 80 ? 3.158 7.174 -25.870 1.00 92.69 80 ARG A CA 1
ATOM 643 C C . ARG A 1 80 ? 1.934 6.264 -25.747 1.00 92.69 80 ARG A C 1
ATOM 645 O O . ARG A 1 80 ? 0.813 6.754 -25.694 1.00 92.69 80 ARG A O 1
ATOM 652 N N . VAL A 1 81 ? 2.140 4.946 -25.724 1.00 94.25 81 VAL A N 1
ATOM 653 C CA . VAL A 1 81 ? 1.047 3.976 -25.544 1.00 94.25 81 VAL A CA 1
ATOM 654 C C . VAL A 1 81 ? 0.537 4.009 -24.104 1.00 94.25 81 VAL A C 1
ATOM 656 O O . VAL A 1 81 ? -0.668 4.078 -23.884 1.00 94.25 81 VAL A O 1
ATOM 659 N N . PHE A 1 82 ? 1.449 4.014 -23.132 1.00 93.81 82 PHE A N 1
ATOM 660 C CA . PHE A 1 82 ? 1.125 3.988 -21.707 1.00 93.81 82 PHE A CA 1
ATOM 661 C C . PHE A 1 82 ? 0.358 5.240 -21.240 1.00 93.81 82 PHE A C 1
ATOM 663 O O . PHE A 1 82 ? -0.527 5.161 -20.388 1.00 93.81 82 PHE A O 1
ATOM 670 N N . GLU A 1 83 ? 0.658 6.406 -21.813 1.00 93.25 83 GLU A N 1
ATOM 671 C CA . GLU A 1 83 ? -0.057 7.659 -21.547 1.00 93.25 83 GLU A CA 1
ATOM 672 C C . GLU A 1 83 ? -1.532 7.583 -21.958 1.00 93.25 83 GLU A C 1
ATOM 674 O O . GLU A 1 83 ? -2.382 8.127 -21.254 1.00 93.25 83 GLU A O 1
ATOM 679 N N . GLY A 1 84 ? -1.845 6.847 -23.029 1.00 93.69 84 GLY A N 1
ATOM 680 C CA . GLY A 1 84 ? -3.212 6.628 -23.504 1.00 93.69 84 GLY A CA 1
ATOM 681 C C . GLY A 1 84 ? -4.022 5.604 -22.702 1.00 93.69 84 GLY A C 1
ATOM 682 O O . GLY A 1 84 ? -5.211 5.447 -22.967 1.00 93.69 84 GLY A O 1
ATOM 683 N N . TRP A 1 85 ? -3.413 4.901 -21.743 1.00 94.25 85 TRP A N 1
ATOM 684 C CA . TRP A 1 85 ? -4.101 3.892 -20.936 1.00 94.25 85 TRP A CA 1
ATOM 685 C C . TRP A 1 85 ? -4.999 4.493 -19.857 1.00 94.25 85 TRP A C 1
ATOM 687 O O . TRP A 1 85 ? -4.684 5.516 -19.247 1.00 94.25 85 TRP A O 1
ATOM 697 N N . SER A 1 86 ? -6.087 3.784 -19.569 1.00 92.81 86 SER A N 1
ATOM 698 C CA . SER A 1 86 ? -6.931 3.999 -18.396 1.00 92.81 86 SER A CA 1
ATOM 699 C C . SER A 1 86 ? -6.219 3.598 -17.099 1.00 92.81 86 SER A C 1
ATOM 701 O O . SER A 1 86 ? -5.259 2.824 -17.096 1.00 92.81 86 SER A O 1
ATOM 703 N N . ASP A 1 87 ? -6.728 4.060 -15.956 1.00 89.56 87 ASP A N 1
ATOM 704 C CA . ASP A 1 87 ? -6.166 3.696 -14.647 1.00 89.56 87 ASP A CA 1
ATOM 705 C C . ASP A 1 87 ? -6.218 2.189 -14.372 1.00 89.56 87 ASP A C 1
ATOM 707 O O . ASP A 1 87 ? -5.304 1.638 -13.760 1.00 89.56 87 ASP A O 1
ATOM 711 N N . VAL A 1 88 ? -7.245 1.499 -14.876 1.00 91.44 88 VAL A N 1
ATOM 712 C CA . VAL A 1 88 ? -7.375 0.042 -14.744 1.00 91.44 88 VAL A CA 1
ATOM 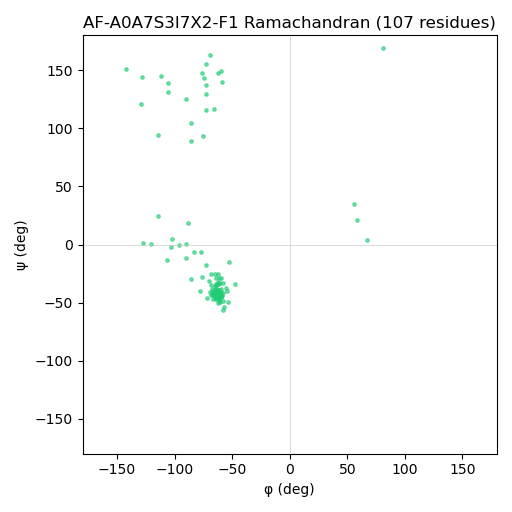713 C C . VAL A 1 88 ? -6.246 -0.673 -15.489 1.00 91.44 88 VAL A C 1
ATOM 715 O O . VAL A 1 88 ? -5.622 -1.576 -14.929 1.00 91.44 88 VAL A O 1
ATOM 718 N N . GLU A 1 89 ? -5.946 -0.250 -16.718 1.00 93.75 89 GLU A N 1
ATOM 719 C CA . GLU A 1 89 ? -4.859 -0.805 -17.533 1.00 93.75 89 GLU A CA 1
ATOM 720 C C . GLU A 1 89 ? -3.490 -0.504 -16.918 1.00 93.75 89 GLU A C 1
ATOM 722 O O . GLU A 1 89 ? -2.657 -1.402 -16.785 1.00 93.75 89 GLU A O 1
ATOM 727 N N . ARG A 1 90 ? -3.276 0.727 -16.437 1.00 92.00 90 ARG A N 1
ATOM 728 C CA . ARG A 1 90 ? -2.046 1.105 -15.722 1.00 92.00 90 ARG A CA 1
ATOM 729 C C . ARG A 1 90 ? -1.852 0.266 -14.456 1.00 92.00 90 ARG A C 1
ATOM 731 O O . ARG A 1 90 ? -0.753 -0.230 -14.209 1.00 92.00 90 ARG A O 1
ATOM 738 N N . SER A 1 91 ? -2.909 0.046 -13.670 1.00 91.00 91 SER A N 1
ATOM 739 C CA . SER A 1 91 ? -2.858 -0.826 -12.491 1.00 91.00 91 SER A CA 1
ATOM 740 C C . SER A 1 91 ? -2.600 -2.286 -12.854 1.00 91.00 91 SER A C 1
ATOM 742 O O . SER A 1 91 ? -1.867 -2.965 -12.134 1.00 91.00 91 SER A O 1
ATOM 744 N N . ALA A 1 92 ? -3.178 -2.785 -13.949 1.00 93.00 92 ALA A N 1
ATOM 745 C CA . ALA A 1 92 ? -2.916 -4.136 -14.439 1.00 93.00 92 ALA A CA 1
ATOM 746 C C . ALA A 1 92 ? -1.451 -4.304 -14.865 1.00 93.00 92 ALA A C 1
ATOM 748 O O . ALA A 1 92 ? -0.821 -5.301 -14.513 1.00 93.00 92 ALA A O 1
ATOM 749 N N . TYR A 1 93 ? -0.879 -3.300 -15.529 1.00 93.19 93 TYR A N 1
ATOM 750 C CA . TYR A 1 93 ? 0.540 -3.283 -15.862 1.00 93.19 93 TYR A CA 1
ATOM 751 C C . TYR A 1 93 ? 1.435 -3.295 -14.626 1.00 93.19 93 TYR A C 1
ATOM 753 O O . TYR A 1 93 ? 2.337 -4.125 -14.553 1.00 93.19 93 TYR A O 1
ATOM 761 N N . LEU A 1 94 ? 1.172 -2.448 -13.623 1.00 91.56 94 LEU A N 1
ATOM 762 C CA . LEU A 1 94 ? 1.958 -2.469 -12.384 1.00 91.56 94 LEU A CA 1
ATOM 763 C C . LEU A 1 94 ? 1.867 -3.830 -11.678 1.00 91.56 94 LEU A C 1
AT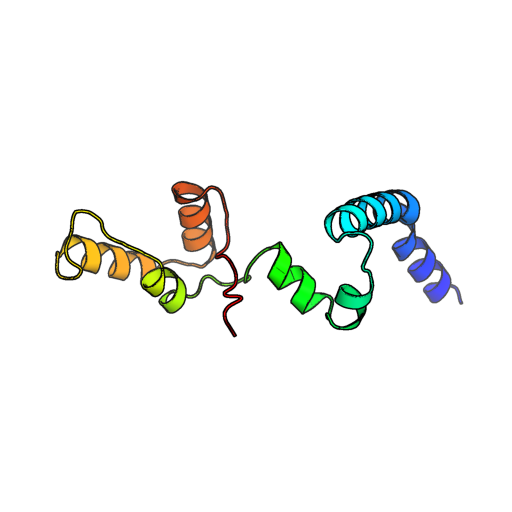OM 765 O O . LEU A 1 94 ? 2.877 -4.332 -11.183 1.00 91.56 94 LEU A O 1
ATOM 769 N N . LYS A 1 95 ? 0.691 -4.478 -11.680 1.00 91.50 95 LYS A N 1
ATOM 770 C CA . LYS A 1 95 ? 0.557 -5.850 -11.161 1.00 91.50 95 LYS A CA 1
ATOM 771 C C . LYS A 1 95 ? 1.425 -6.832 -11.942 1.00 91.50 95 LYS A C 1
ATOM 773 O O . LYS A 1 95 ? 2.021 -7.710 -11.331 1.00 91.50 95 LYS A O 1
ATOM 778 N N . PHE A 1 96 ? 1.498 -6.687 -13.261 1.00 94.19 96 PHE A N 1
ATOM 779 C CA . PHE A 1 96 ? 2.302 -7.554 -14.115 1.00 94.19 96 PHE A CA 1
ATOM 780 C C . PHE A 1 96 ? 3.807 -7.388 -13.863 1.00 94.19 96 PHE A C 1
ATOM 782 O O . PHE A 1 96 ? 4.500 -8.385 -13.688 1.00 94.19 96 PHE A O 1
ATOM 789 N N . VAL A 1 97 ? 4.315 -6.152 -13.792 1.00 91.44 97 VAL A N 1
ATOM 790 C CA . VAL A 1 97 ? 5.765 -5.905 -13.654 1.00 91.44 97 VAL A CA 1
ATOM 791 C C . VAL A 1 97 ? 6.268 -5.929 -12.208 1.00 91.44 97 VAL A C 1
ATOM 793 O O . VAL A 1 97 ? 7.419 -6.285 -11.973 1.00 91.44 97 VAL A O 1
ATOM 796 N N . TRP A 1 98 ? 5.428 -5.561 -11.235 1.00 87.31 98 TRP A N 1
ATOM 797 C CA . TRP A 1 98 ? 5.813 -5.376 -9.825 1.00 87.31 98 TRP A CA 1
ATOM 798 C C . TRP A 1 98 ? 4.948 -6.151 -8.824 1.00 87.31 98 TRP A C 1
ATOM 800 O O . TRP A 1 98 ? 5.139 -6.016 -7.615 1.00 87.31 98 TRP A O 1
ATOM 810 N N . GLY A 1 99 ? 3.968 -6.937 -9.278 1.00 88.00 99 GLY A N 1
ATOM 811 C CA . GLY A 1 99 ? 3.064 -7.682 -8.391 1.00 88.00 99 GLY A CA 1
ATOM 812 C C . GLY A 1 99 ? 2.121 -6.798 -7.565 1.00 88.00 99 GLY A C 1
ATOM 813 O O . GLY A 1 99 ? 1.373 -7.304 -6.731 1.00 88.00 99 GLY A O 1
ATOM 814 N N . ARG A 1 100 ? 2.137 -5.473 -7.770 1.00 86.06 100 ARG A N 1
ATOM 815 C CA . ARG A 1 100 ? 1.358 -4.488 -7.006 1.00 86.06 100 ARG A CA 1
ATOM 816 C C . ARG A 1 100 ? 0.585 -3.577 -7.938 1.00 86.06 100 ARG A C 1
ATOM 818 O O . ARG A 1 100 ? 1.083 -3.172 -8.971 1.00 86.06 100 ARG A O 1
ATOM 825 N N . SER A 1 101 ? -0.619 -3.186 -7.541 1.00 86.50 101 SER A N 1
ATOM 826 C CA . SER A 1 101 ? -1.502 -2.362 -8.384 1.00 86.50 101 SER A CA 1
ATOM 827 C C . SER A 1 101 ? -1.224 -0.858 -8.322 1.00 86.50 101 SER A C 1
ATOM 829 O O . SER A 1 101 ? -1.912 -0.097 -9.001 1.00 86.50 101 SER A O 1
ATOM 831 N N . ARG A 1 102 ? -0.319 -0.422 -7.437 1.00 85.69 102 ARG A N 1
ATOM 832 C CA . ARG A 1 102 ? -0.155 0.977 -7.018 1.00 85.69 102 ARG A CA 1
ATOM 833 C C . ARG A 1 102 ? 1.312 1.326 -6.828 1.00 85.69 102 ARG A C 1
ATOM 835 O O . ARG A 1 102 ? 2.115 0.456 -6.484 1.00 85.69 102 ARG A O 1
ATOM 842 N N . LEU A 1 103 ? 1.635 2.601 -7.039 1.00 84.88 103 LEU A N 1
ATOM 843 C CA . LEU A 1 103 ? 2.980 3.124 -6.822 1.00 84.88 103 LEU A CA 1
ATOM 844 C C . LEU A 1 103 ? 3.267 3.275 -5.321 1.00 84.88 103 LEU A C 1
ATOM 846 O O . LEU A 1 103 ? 2.373 3.677 -4.569 1.00 84.88 103 LEU A O 1
ATOM 850 N N . PRO A 1 104 ? 4.507 2.999 -4.875 1.00 78.75 104 PRO A N 1
ATOM 851 C CA . PRO A 1 104 ? 4.957 3.396 -3.549 1.00 78.75 104 PRO A CA 1
ATOM 852 C C . PRO A 1 104 ? 4.859 4.914 -3.391 1.00 78.75 104 PRO A C 1
ATOM 854 O O . PRO A 1 104 ? 5.199 5.663 -4.311 1.00 78.75 104 PRO A O 1
ATOM 857 N N . ILE A 1 105 ? 4.430 5.362 -2.216 1.00 73.25 105 ILE A N 1
ATOM 858 C CA . ILE A 1 105 ? 4.420 6.789 -1.893 1.00 73.25 105 ILE A CA 1
ATOM 859 C C . ILE A 1 105 ? 5.843 7.256 -1.665 1.00 73.25 105 ILE A C 1
ATOM 861 O O . ILE A 1 105 ? 6.634 6.575 -1.009 1.00 73.25 105 ILE A O 1
ATOM 865 N N . ASP A 1 106 ? 6.149 8.431 -2.207 1.00 70.44 106 ASP A N 1
ATOM 866 C CA . ASP A 1 106 ? 7.390 9.098 -1.876 1.00 70.44 106 ASP A CA 1
ATOM 867 C C . ASP A 1 106 ? 7.321 9.651 -0.453 1.00 70.44 106 ASP A C 1
ATOM 869 O O . ASP A 1 106 ? 6.495 10.512 -0.143 1.00 70.44 106 ASP A O 1
ATOM 873 N N . LEU A 1 107 ? 8.173 9.122 0.420 1.00 65.94 107 LEU A N 1
ATOM 874 C CA . LEU A 1 107 ? 8.313 9.593 1.792 1.00 65.94 107 LEU A CA 1
ATOM 875 C C . LEU A 1 107 ? 9.478 10.582 1.941 1.00 65.94 107 LEU A C 1
ATOM 877 O O . LEU A 1 107 ? 9.687 11.060 3.053 1.00 65.94 107 LEU A O 1
ATOM 881 N N . SER A 1 108 ? 10.222 10.908 0.870 1.00 65.88 108 SER A N 1
ATOM 882 C CA . SER A 1 108 ? 11.245 11.954 0.931 1.00 65.88 108 SER A CA 1
ATOM 883 C C . SER A 1 108 ? 10.580 13.334 0.941 1.00 65.88 108 SER A C 1
ATOM 885 O O . SER A 1 108 ? 10.251 13.900 -0.104 1.00 65.88 108 SER A O 1
ATOM 887 N N . ARG A 1 109 ? 10.348 13.860 2.140 1.00 48.72 109 ARG A N 1
ATOM 888 C CA . ARG A 1 109 ? 10.108 15.276 2.420 1.00 48.72 109 ARG A CA 1
ATOM 889 C C . ARG A 1 109 ? 10.948 15.689 3.613 1.00 48.72 109 ARG A C 1
ATOM 891 O O . ARG A 1 109 ? 11.058 14.862 4.544 1.00 48.72 109 ARG A O 1
#

Secondary structure (DSSP, 8-state):
-HHHHHHHHHHHTTHHHHHHHHHHHHHHTTT-THHHHT--HHHHHHHHH--SS--HHHHHHH---TTS-TT-HHHHHHHHHHHT--HHHHHHHHHHHHS-SSPPP----

Organism: NCBI:txid182087

Solvent-accessible surface area (backbone atoms only — not comparable to full-atom values): 6702 Å² total; per-residue (Å²): 107,71,69,56,53,50,54,53,50,68,72,48,76,54,48,70,61,52,51,54,52,48,51,57,53,34,57,78,51,73,63,56,62,68,67,56,78,77,45,52,73,68,58,48,49,32,75,75,61,20,50,95,67,79,54,64,69,58,52,55,76,74,59,81,58,96,90,45,64,90,81,39,69,66,57,53,51,49,50,61,54,59,70,73,47,52,69,68,56,51,24,53,48,34,31,71,79,69,74,35,63,43,51,83,71,85,77,91,122

InterPro domains:
  IPR000569 HECT domain [PF00632] (2-105)
  IPR000569 HECT domain [PS50237] (16-109)
  IPR035983 HECT, E3 ligase catalytic domain [SSF56204] (2-105)
  IPR042469 E3 ubiquitin-protein ligase HECTD3 [PTHR46654] (1-105)

Sequence (109 aa):
DFIDKVLETRKNEAAQQVEAIRGGFLQVLQNNSTILDVLTWQTFESRCTGEKHISLERLKSITTFPNNESGHDIVGRFWRVFEGWSDVERSAYLKFVWGRSRLPIDLSR

Foldseek 3Di:
DVVVVVVVCVVCVCVVVVVVVVVVVCVVVVVPCVVVVVDDPVRVCCQVQNDLAADLVVVVVPDDDPPDDCPDVVVVVVSVVQVPDDLVVCQVVCCVPPVGSHDHDDPPD

pLDDT: mean 87.31, std 9.48, range [48.72, 98.0]

Nearest PDB structures (foldseek):
  3olm-assembly1_A  TM=8.623E-01  e=1.226E-02  Saccharomyces cerevisiae
  6fyh-assembly1_A  TM=9.385E-01  e=5.002E-02  Homo sapiens
  6tgk-assembly1_C-2  TM=9.017E-01  e=2.669E-01  Homo sapiens
  7el1-assembly1_A  TM=2.144E-01  e=4.157E+00  Staphylococcus aureus

Mean predicted aligned error: 7.55 Å